Protein AF-A0A7S1RNV4-F1 (afdb_monomer_lite)

Secondary structure (DSSP, 8-state):
-EEE--SSPPPPPP----------------------------TTSBPPHHHHHHTS---TTSSSTTHHHHTTT--HHHHHHHHIIIIIIIIITT----SPEESSSS--TTSTT--EEEEE-TT-TTS--

pLDDT: mean 81.04, std 18.09, range [41.59, 97.75]

Foldseek 3Di:
DFKDWPPDAPDPPDPPPDDDDDDDDDDDDDPPPDDPPPPPDQQFFFDFLLCCVPPVPDDVPPDLLLVQPVVVVDDSVVSCVPRVCPRVVVPRNPRGDRDWAQSYPDPDCPDPRVTTMHDGHPPNPPGDD

Organism: Alexandrium catenella (NCBI:txid2925)

Sequence (129 aa):
PGVRYPTSVPRQPTPARVMAKSLAVAAMMLPLAGALRQVPTDPCTCVNWKQAYATKGARCGDGHEMFHETRKGRPRWMARIYLDYEFCTTFFHALDADFCVNLDHVNEPDAWYGGQWCYVSGECRSAPR

Structure (mmCIF, N/CA/C/O backbone):
data_AF-A0A7S1RNV4-F1
#
_entry.id   AF-A0A7S1RNV4-F1
#
loop_
_atom_site.group_PDB
_atom_site.id
_atom_site.type_symbol
_atom_site.label_atom_id
_atom_site.label_alt_id
_atom_site.label_comp_id
_atom_site.label_asym_id
_atom_site.label_entity_id
_atom_site.label_seq_id
_atom_site.pdbx_PDB_ins_code
_atom_site.Cartn_x
_atom_site.Cartn_y
_atom_site.Cartn_z
_atom_site.occupancy
_atom_site.B_iso_or_equiv
_atom_site.auth_seq_id
_atom_site.auth_comp_id
_atom_site.auth_asym_id
_atom_site.auth_atom_id
_atom_site.pdbx_PDB_model_num
ATOM 1 N N . PRO A 1 1 ? -5.347 -8.858 7.308 1.00 79.56 1 PRO A N 1
ATOM 2 C CA . PRO A 1 1 ? -6.266 -8.045 6.468 1.00 79.56 1 PRO A CA 1
ATOM 3 C C . PRO A 1 1 ? -6.352 -8.581 5.028 1.00 79.56 1 PRO A C 1
ATOM 5 O O . PRO A 1 1 ? -5.439 -9.276 4.601 1.00 79.56 1 PRO A O 1
ATOM 8 N N . GLY A 1 2 ? -7.451 -8.302 4.317 1.00 84.44 2 GLY A N 1
ATOM 9 C CA . GLY A 1 2 ? -7.592 -8.623 2.885 1.00 84.44 2 GLY A CA 1
ATOM 10 C C . GLY A 1 2 ? -7.216 -7.431 2.004 1.00 84.44 2 GLY A C 1
ATOM 11 O O . GLY A 1 2 ? -7.130 -6.312 2.509 1.00 84.44 2 GLY A O 1
ATOM 12 N N . VAL A 1 3 ? -7.025 -7.647 0.702 1.00 83.56 3 VAL A N 1
ATOM 13 C CA . VAL A 1 3 ? -6.756 -6.584 -0.286 1.00 83.56 3 VAL A CA 1
ATOM 14 C C . VAL A 1 3 ? -7.985 -6.405 -1.169 1.00 83.56 3 VAL A C 1
ATOM 16 O O . VAL A 1 3 ? -8.596 -7.389 -1.575 1.00 83.56 3 VAL A O 1
ATOM 19 N N . ARG A 1 4 ? -8.373 -5.165 -1.477 1.00 85.25 4 ARG A N 1
ATOM 20 C CA . ARG A 1 4 ? -9.505 -4.883 -2.373 1.00 85.25 4 ARG A CA 1
ATOM 21 C C . ARG A 1 4 ? -9.133 -3.858 -3.438 1.00 85.25 4 ARG A C 1
ATOM 23 O O . ARG A 1 4 ? -8.465 -2.868 -3.149 1.00 85.25 4 ARG A O 1
ATOM 30 N N . TYR A 1 5 ? -9.666 -4.077 -4.637 1.00 79.31 5 TYR A N 1
ATOM 31 C CA . TYR A 1 5 ? -9.729 -3.091 -5.712 1.00 79.31 5 TYR A CA 1
ATOM 32 C C . TYR A 1 5 ? -11.127 -2.456 -5.708 1.00 79.31 5 TYR A C 1
ATOM 34 O O . TYR A 1 5 ? -12.123 -3.190 -5.763 1.00 79.31 5 TYR A O 1
ATOM 42 N N . PRO A 1 6 ? -11.260 -1.125 -5.624 1.00 65.38 6 PRO A N 1
ATOM 43 C CA . PRO A 1 6 ? -12.538 -0.482 -5.850 1.00 65.38 6 PRO A CA 1
ATOM 44 C C . PRO A 1 6 ? -12.936 -0.699 -7.316 1.00 65.38 6 PRO A C 1
ATOM 46 O O . PRO A 1 6 ? -12.172 -0.417 -8.233 1.00 65.38 6 PRO A O 1
ATOM 49 N N . THR A 1 7 ? -14.155 -1.185 -7.545 1.00 58.62 7 THR A N 1
ATOM 50 C CA . THR A 1 7 ? -14.723 -1.388 -8.892 1.00 58.62 7 THR A CA 1
ATOM 51 C C . THR A 1 7 ? -15.056 -0.072 -9.609 1.00 58.62 7 THR A C 1
ATOM 53 O O . THR A 1 7 ? -15.452 -0.077 -10.768 1.00 58.62 7 THR A O 1
ATOM 56 N N . SER A 1 8 ? -14.895 1.060 -8.925 1.00 50.59 8 SER A N 1
ATOM 57 C CA . SER A 1 8 ? -15.031 2.413 -9.456 1.00 50.59 8 SER A CA 1
ATOM 58 C C . SER A 1 8 ? -14.389 3.380 -8.463 1.00 50.59 8 SER A C 1
ATOM 60 O O . SER A 1 8 ? -14.737 3.335 -7.281 1.00 50.59 8 SER A O 1
ATOM 62 N N . VAL A 1 9 ? -13.480 4.243 -8.921 1.00 46.84 9 VAL A N 1
ATOM 63 C CA . VAL A 1 9 ? -12.899 5.324 -8.107 1.00 46.84 9 VAL A CA 1
ATOM 64 C C . VAL A 1 9 ? -14.047 6.189 -7.567 1.00 46.84 9 VAL A C 1
ATOM 66 O O . VAL A 1 9 ? -14.769 6.789 -8.370 1.00 46.84 9 VAL A O 1
ATOM 69 N N . PRO A 1 10 ? -14.270 6.274 -6.242 1.00 45.34 10 PRO A N 1
ATOM 70 C CA . PRO A 1 10 ? -15.206 7.247 -5.705 1.00 45.34 10 PRO A CA 1
ATOM 71 C C . PRO A 1 10 ? -14.679 8.638 -6.068 1.00 45.34 10 PRO A C 1
ATOM 73 O O . PRO A 1 10 ? -13.558 8.988 -5.697 1.00 45.34 10 PRO A O 1
ATOM 76 N N . ARG A 1 11 ? -15.461 9.442 -6.804 1.00 42.81 11 ARG A N 1
ATOM 77 C CA . ARG A 1 11 ? -15.176 10.880 -6.941 1.00 42.81 11 ARG A CA 1
ATOM 78 C C . ARG A 1 11 ? -15.013 11.434 -5.531 1.00 42.81 11 ARG A C 1
ATOM 80 O O . ARG A 1 11 ? -15.961 11.371 -4.749 1.00 42.81 11 ARG A O 1
ATOM 87 N N . GLN A 1 12 ? -13.827 11.948 -5.210 1.00 41.59 12 GLN A N 1
ATOM 88 C CA . GLN A 1 12 ? -13.626 12.657 -3.955 1.00 41.59 12 GLN A CA 1
ATOM 89 C C . GLN A 1 12 ? -14.705 13.744 -3.837 1.00 41.59 12 GLN A C 1
ATOM 91 O O . GLN A 1 12 ? -14.933 14.473 -4.810 1.00 41.59 12 GLN A O 1
ATOM 96 N N . PRO A 1 13 ? -15.395 13.859 -2.691 1.00 42.59 13 PRO A N 1
ATOM 97 C CA . PRO A 1 13 ? -16.292 14.976 -2.470 1.00 42.59 13 PRO A CA 1
ATOM 98 C C . PRO A 1 13 ? -15.459 16.258 -2.533 1.00 42.59 13 PRO A C 1
ATOM 100 O O . PRO A 1 13 ? -14.507 16.435 -1.775 1.00 42.59 13 PRO A O 1
ATOM 103 N N . THR A 1 14 ? -15.797 17.153 -3.462 1.00 43.00 14 THR A N 1
ATOM 104 C CA . THR A 1 14 ? -15.256 18.514 -3.469 1.00 43.00 14 THR A CA 1
ATOM 105 C C . THR A 1 14 ? -15.484 19.123 -2.086 1.00 43.00 14 THR A C 1
ATOM 107 O O . THR A 1 14 ? -16.617 19.030 -1.598 1.00 43.00 14 THR A O 1
ATOM 110 N N . PRO A 1 15 ? -14.486 19.758 -1.444 1.00 45.53 15 PRO A N 1
ATOM 111 C CA . PRO A 1 15 ? -14.726 20.470 -0.200 1.00 45.53 15 PRO A CA 1
ATOM 112 C C . PRO A 1 15 ? -15.712 21.604 -0.488 1.00 45.53 15 PRO A C 1
ATOM 114 O O . PRO A 1 15 ? -15.360 22.634 -1.066 1.00 45.53 15 PRO A O 1
ATOM 117 N N . ALA A 1 16 ? -16.976 21.402 -0.121 1.00 46.88 16 ALA A N 1
ATOM 118 C CA . ALA A 1 16 ? -17.960 22.464 -0.118 1.00 46.88 16 ALA A CA 1
ATOM 119 C C . ALA A 1 16 ? -17.485 23.506 0.899 1.00 46.88 16 ALA A C 1
ATOM 121 O O . ALA A 1 16 ? -17.468 23.259 2.105 1.00 46.88 16 ALA A O 1
ATOM 122 N N . ARG A 1 17 ? -17.068 24.679 0.413 1.00 54.38 17 ARG A N 1
ATOM 123 C CA . ARG A 1 17 ? -16.916 25.876 1.245 1.00 54.38 17 ARG A CA 1
ATOM 124 C C . ARG A 1 17 ? -18.301 26.248 1.768 1.00 54.38 17 ARG A C 1
ATOM 126 O O . ARG A 1 17 ? -19.025 27.009 1.135 1.00 54.38 17 ARG A O 1
ATOM 133 N N . VAL A 1 18 ? -18.678 25.714 2.922 1.00 46.56 18 VAL A N 1
ATOM 134 C CA . VAL A 1 18 ? -19.846 26.201 3.651 1.00 46.56 18 VAL A CA 1
ATOM 135 C C . VAL A 1 18 ? -19.399 27.424 4.446 1.00 46.56 18 VAL A C 1
ATOM 137 O O . VAL A 1 18 ? -18.820 27.315 5.522 1.00 46.56 18 VAL A O 1
ATOM 140 N N . MET A 1 19 ? -19.632 28.614 3.889 1.00 58.84 19 MET A N 1
ATOM 141 C CA . MET A 1 19 ? -19.694 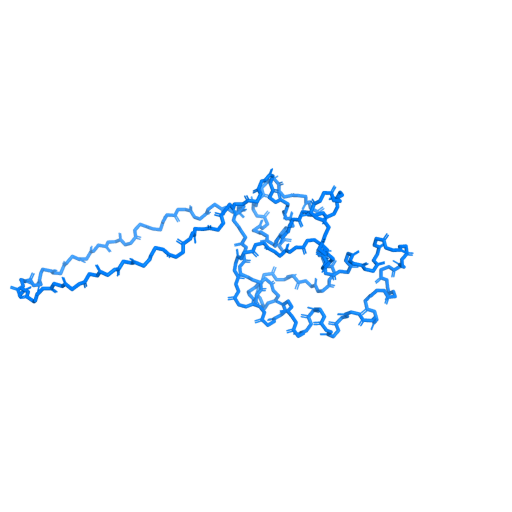29.831 4.693 1.00 58.84 19 MET A CA 1
ATOM 142 C C . MET A 1 19 ? -21.016 29.814 5.457 1.00 58.84 19 MET A C 1
ATOM 144 O O . MET A 1 19 ? -22.071 30.014 4.865 1.00 58.84 19 MET A O 1
ATOM 148 N N . ALA A 1 20 ? -20.962 29.614 6.769 1.00 44.78 20 ALA A N 1
ATOM 149 C CA . ALA A 1 20 ? -22.101 29.857 7.642 1.00 44.78 20 ALA A CA 1
ATOM 150 C C . ALA A 1 20 ? -21.664 30.790 8.774 1.00 44.78 20 ALA A C 1
ATOM 152 O O . ALA A 1 20 ? -21.123 30.369 9.791 1.00 44.78 20 ALA A O 1
ATOM 153 N N . LYS A 1 21 ? -21.886 32.091 8.571 1.00 50.06 21 LYS A N 1
ATOM 154 C CA . LYS A 1 21 ? -22.051 33.046 9.670 1.00 50.06 21 LYS A CA 1
ATOM 155 C C . LYS A 1 21 ? -23.482 32.870 10.173 1.00 50.06 21 LYS A C 1
ATOM 157 O O . LYS A 1 21 ? -24.384 33.067 9.365 1.00 50.06 21 LYS A O 1
ATOM 162 N N . SER A 1 22 ? -23.711 32.545 11.446 1.00 50.97 22 SER A N 1
ATOM 163 C CA . SER A 1 22 ? -24.973 32.870 12.136 1.00 50.97 22 SER A CA 1
ATOM 164 C C . SER A 1 22 ? -24.894 32.692 13.651 1.00 50.97 22 SER A C 1
ATOM 166 O O . SER A 1 22 ? -24.038 31.989 14.178 1.00 50.97 22 SER A O 1
ATOM 168 N N . LEU A 1 23 ? -25.785 33.446 14.290 1.00 52.62 23 LEU A N 1
ATOM 169 C CA . LEU A 1 23 ? -25.783 33.995 15.640 1.00 52.62 23 LEU A CA 1
ATOM 170 C C . LEU A 1 23 ? -26.071 32.975 16.750 1.00 52.62 23 LEU A C 1
ATOM 172 O O . LEU A 1 23 ? -26.774 31.988 16.553 1.00 52.62 23 LEU A O 1
ATOM 176 N N . ALA A 1 24 ? -25.551 33.279 17.940 1.00 50.34 24 ALA A N 1
ATOM 177 C CA . ALA A 1 24 ? -25.782 32.536 19.169 1.00 50.34 24 ALA A CA 1
ATOM 178 C C . ALA A 1 24 ? -27.256 32.605 19.607 1.00 50.34 24 ALA A C 1
ATOM 180 O O . ALA A 1 24 ? -27.809 33.692 19.768 1.00 50.34 24 ALA A O 1
ATOM 181 N N . VAL A 1 25 ? -27.854 31.442 19.875 1.00 53.34 25 VAL A N 1
ATOM 182 C CA . VAL A 1 25 ? -29.085 31.306 20.663 1.00 53.34 25 VAL A CA 1
ATOM 183 C C . VAL A 1 25 ? -28.824 30.241 21.724 1.00 53.34 25 VAL A C 1
ATOM 185 O O . VAL A 1 25 ? -28.556 29.085 21.404 1.00 53.34 25 VAL A O 1
ATOM 188 N N . ALA A 1 26 ? -28.850 30.650 22.992 1.00 55.19 26 ALA A N 1
ATOM 189 C CA . ALA A 1 26 ? -28.757 29.755 24.136 1.00 55.19 26 ALA A CA 1
ATOM 190 C C . ALA A 1 26 ? -30.080 28.988 24.291 1.00 55.19 26 ALA A C 1
ATOM 192 O O . ALA A 1 26 ? -31.129 29.601 24.486 1.00 55.19 26 ALA A O 1
ATOM 193 N N . ALA A 1 27 ? -30.034 27.657 24.211 1.00 53.19 27 ALA A N 1
ATOM 194 C CA . ALA A 1 27 ? -31.177 26.780 24.445 1.00 53.19 27 ALA A CA 1
ATOM 195 C C . ALA A 1 27 ? -30.764 25.598 25.338 1.00 53.19 27 ALA A C 1
ATOM 197 O O . ALA A 1 27 ? -29.668 25.057 25.213 1.00 53.19 27 ALA A O 1
ATOM 198 N N . MET A 1 28 ? -31.648 25.273 26.282 1.00 59.31 28 MET A N 1
ATOM 199 C CA . MET A 1 28 ? -31.474 24.385 27.435 1.00 59.31 28 MET A CA 1
ATOM 200 C C . MET A 1 28 ? -30.876 23.009 27.100 1.00 59.31 28 MET A C 1
ATOM 202 O O . MET A 1 28 ? -31.352 22.301 26.216 1.00 59.31 28 MET A O 1
ATOM 206 N N . MET A 1 29 ? -29.874 22.603 27.883 1.00 59.84 29 MET A N 1
ATOM 207 C CA . MET A 1 29 ? -29.264 21.272 27.837 1.00 59.84 29 MET A CA 1
ATOM 208 C C . MET A 1 29 ? -30.172 20.247 28.541 1.00 59.84 29 MET A C 1
ATOM 210 O O . MET A 1 29 ? -30.128 20.119 29.764 1.00 59.84 29 MET A O 1
ATOM 214 N N . LEU A 1 30 ? -30.979 19.493 27.786 1.00 55.88 30 LEU A N 1
ATOM 215 C CA . LEU A 1 30 ? -31.450 18.180 28.248 1.00 55.88 30 LEU A CA 1
ATOM 216 C C . LEU A 1 30 ? -30.317 17.155 28.057 1.00 55.88 30 LEU A C 1
ATOM 218 O O . LEU A 1 30 ? -29.708 17.141 26.983 1.00 55.88 30 LEU A O 1
ATOM 222 N N . PRO A 1 31 ? -30.047 16.255 29.023 1.00 52.25 31 PRO A N 1
ATOM 223 C CA . PRO A 1 31 ? -29.104 15.171 28.815 1.00 52.25 31 PRO A CA 1
ATOM 224 C C . PRO A 1 31 ? -29.773 14.118 27.924 1.00 52.25 31 PRO A C 1
ATOM 226 O O . PRO A 1 31 ? -30.411 13.184 28.409 1.00 52.25 31 PRO A O 1
ATOM 229 N N . LEU A 1 32 ? -29.647 14.255 26.601 1.00 59.84 32 LEU A N 1
ATOM 230 C CA . LEU A 1 32 ? -29.858 13.118 25.712 1.00 59.84 32 LEU A CA 1
ATOM 231 C C . LEU A 1 32 ? -28.720 12.127 25.976 1.00 59.84 32 LEU A C 1
ATOM 233 O O . LEU A 1 32 ? -27.652 12.206 25.373 1.00 59.84 32 LEU A O 1
ATOM 237 N N . ALA A 1 33 ? -28.960 11.165 26.865 1.00 62.19 33 ALA A N 1
ATOM 238 C CA . ALA A 1 33 ? -28.225 9.907 26.882 1.00 62.19 33 ALA A CA 1
ATOM 239 C C . ALA A 1 33 ? -28.616 9.108 25.624 1.00 62.19 33 ALA A C 1
ATOM 241 O O . ALA A 1 33 ? -29.347 8.122 25.675 1.00 62.19 33 ALA A O 1
ATOM 242 N N . GLY A 1 34 ? -28.201 9.602 24.457 1.00 58.81 34 GLY A N 1
ATOM 243 C CA . GLY A 1 34 ? -28.349 8.905 23.193 1.00 58.81 34 GLY A CA 1
ATOM 244 C C . GLY A 1 34 ? -27.349 7.762 23.159 1.00 58.81 34 GLY A C 1
ATOM 245 O O . GLY A 1 34 ? -26.149 7.997 23.031 1.00 58.81 34 GLY A O 1
ATOM 246 N N . ALA A 1 35 ? -27.831 6.526 23.272 1.00 65.56 35 ALA A N 1
ATOM 247 C CA . ALA A 1 35 ? -27.037 5.357 22.929 1.00 65.56 35 ALA A CA 1
ATOM 248 C C . ALA A 1 35 ? -26.561 5.525 21.479 1.00 65.56 35 ALA A C 1
ATOM 250 O O . ALA A 1 35 ? -27.373 5.519 20.550 1.00 65.56 35 ALA A O 1
ATOM 251 N N . LEU A 1 36 ? -25.256 5.730 21.289 1.00 67.12 36 LEU A N 1
ATOM 252 C CA . LEU A 1 36 ? -24.650 5.765 19.965 1.00 67.12 36 LEU A CA 1
ATOM 253 C C . LEU A 1 36 ? -24.937 4.416 19.299 1.00 67.12 36 LEU A C 1
ATOM 255 O O . LEU A 1 36 ? -24.336 3.399 19.645 1.00 67.12 36 LEU A O 1
ATOM 259 N N . ARG A 1 37 ? -25.885 4.391 18.357 1.00 57.41 37 ARG A N 1
ATOM 260 C CA . ARG A 1 37 ? -26.048 3.266 17.438 1.00 57.41 37 ARG A CA 1
ATOM 261 C C . ARG A 1 37 ? -24.741 3.159 16.661 1.00 57.41 37 ARG A C 1
ATOM 263 O O . ARG A 1 37 ? -24.466 4.004 15.813 1.00 57.41 37 ARG A O 1
ATOM 270 N N . GLN A 1 38 ? -23.936 2.144 16.964 1.00 58.62 38 GLN A N 1
ATOM 271 C CA . GLN A 1 38 ? -22.836 1.757 16.093 1.00 58.62 38 GLN A CA 1
ATOM 272 C C . GLN A 1 38 ? -23.462 1.331 14.768 1.00 58.62 38 GLN A C 1
ATOM 274 O O . GLN A 1 38 ? -24.090 0.277 14.677 1.00 58.62 38 GLN A O 1
ATOM 279 N N . VAL A 1 39 ? -23.374 2.199 13.761 1.00 61.56 39 VAL A N 1
ATOM 280 C CA . VAL A 1 39 ? -23.680 1.817 12.385 1.00 61.56 39 VAL A CA 1
ATOM 281 C C . VAL A 1 39 ? -22.718 0.677 12.055 1.00 61.56 39 VAL A C 1
ATOM 283 O O . VAL A 1 39 ? -21.512 0.883 12.211 1.00 61.56 39 VAL A O 1
ATOM 286 N N . PRO A 1 40 ? -23.206 -0.517 11.670 1.00 65.75 40 PRO A N 1
ATOM 287 C CA . PRO A 1 40 ? -22.327 -1.612 11.297 1.00 65.75 40 PRO A CA 1
ATOM 288 C C . PRO A 1 40 ? -21.400 -1.135 10.182 1.00 65.75 40 PRO A C 1
ATOM 290 O O . PRO A 1 40 ? -21.863 -0.779 9.097 1.00 65.75 40 PRO A O 1
ATOM 293 N N . THR A 1 41 ? -20.104 -1.062 10.468 1.00 78.31 41 THR A N 1
ATOM 294 C CA . THR A 1 41 ? -19.112 -0.676 9.470 1.00 78.31 41 THR A CA 1
ATOM 295 C C . THR A 1 41 ? -19.046 -1.791 8.435 1.00 78.31 41 THR A C 1
ATOM 297 O O . THR A 1 41 ? -18.832 -2.948 8.797 1.00 78.31 41 THR A O 1
ATOM 300 N N . ASP A 1 42 ? -19.261 -1.468 7.158 1.00 89.50 42 ASP A N 1
ATOM 301 C CA . ASP A 1 42 ? -19.113 -2.443 6.075 1.00 89.50 42 ASP A CA 1
ATOM 302 C C . ASP A 1 42 ? -17.686 -3.031 6.130 1.00 89.50 42 ASP A C 1
ATOM 304 O O . ASP A 1 42 ? -16.716 -2.277 6.031 1.00 89.50 42 ASP A O 1
ATOM 308 N N . PRO A 1 43 ?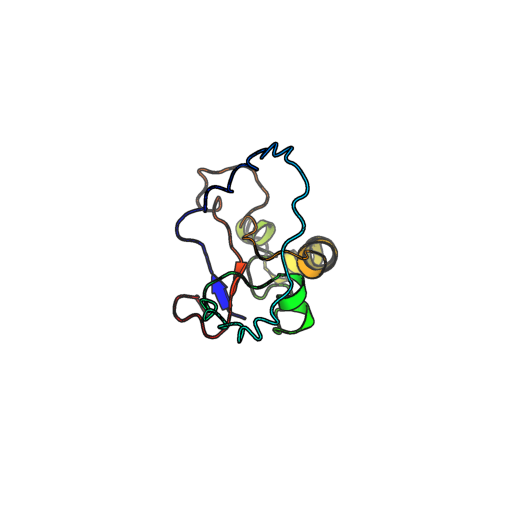 -17.511 -4.359 6.292 1.00 91.19 43 PRO A N 1
ATOM 309 C CA . PRO A 1 43 ? -16.186 -4.967 6.420 1.00 91.19 43 PRO A CA 1
ATOM 310 C C . PRO A 1 43 ? -15.302 -4.731 5.186 1.00 91.19 43 PRO A C 1
ATOM 312 O O . PRO A 1 43 ? -14.081 -4.890 5.262 1.00 91.19 43 PRO A O 1
ATOM 315 N N . CYS A 1 44 ? -15.905 -4.356 4.057 1.00 91.44 44 CYS A N 1
ATOM 316 C CA . CYS A 1 44 ? -15.237 -4.072 2.801 1.00 91.44 44 CYS A CA 1
ATOM 317 C C . CYS A 1 44 ? -14.854 -2.599 2.599 1.00 91.44 44 CYS A C 1
ATOM 319 O O . CYS A 1 44 ? -14.321 -2.268 1.531 1.00 91.44 44 CYS A O 1
ATOM 321 N N . THR A 1 45 ? -15.086 -1.723 3.582 1.00 92.25 45 THR A N 1
ATOM 322 C CA . THR A 1 45 ? -14.460 -0.395 3.597 1.00 92.25 45 THR A CA 1
ATOM 323 C C . THR A 1 45 ? -12.969 -0.523 3.869 1.00 92.25 45 THR A C 1
ATOM 325 O O . THR A 1 45 ? -12.534 -1.409 4.613 1.00 92.25 45 THR A O 1
ATOM 328 N N . CYS A 1 46 ? -12.192 0.376 3.276 1.00 95.06 46 CYS A N 1
ATOM 329 C CA . CYS A 1 46 ? -10.763 0.443 3.513 1.00 95.06 46 CYS A CA 1
ATOM 330 C C . CYS A 1 46 ? -10.475 0.619 5.005 1.00 95.06 46 CYS A C 1
ATOM 332 O O . CYS A 1 46 ? -11.100 1.425 5.692 1.00 95.06 46 CYS A O 1
ATOM 334 N N . VAL A 1 47 ? -9.528 -0.158 5.517 1.00 95.81 47 VAL A N 1
ATOM 335 C CA . VAL A 1 47 ? -9.002 0.067 6.858 1.00 95.81 47 VAL A CA 1
ATOM 336 C C . VAL A 1 47 ? -7.947 1.161 6.797 1.00 95.81 47 VAL A C 1
ATOM 338 O O . VAL A 1 47 ? -7.236 1.296 5.803 1.00 95.81 47 VAL A O 1
ATOM 341 N N . ASN A 1 48 ? -7.817 1.912 7.887 1.00 97.44 48 ASN A N 1
ATOM 342 C CA . ASN A 1 48 ? -6.739 2.876 8.028 1.00 97.44 48 ASN A CA 1
ATOM 343 C C . ASN A 1 48 ? -5.370 2.184 7.846 1.00 97.44 48 ASN A C 1
ATOM 345 O O . ASN A 1 48 ? -5.119 1.152 8.474 1.00 97.44 48 ASN A O 1
ATOM 349 N N . TRP A 1 49 ? -4.505 2.736 6.992 1.00 97.44 49 TRP A N 1
ATOM 350 C CA . TRP A 1 49 ? -3.216 2.145 6.610 1.00 97.44 49 TRP A CA 1
ATOM 351 C C . TRP A 1 49 ? -2.286 1.954 7.808 1.00 97.44 49 TRP A C 1
ATOM 353 O O . TRP A 1 49 ? -1.815 0.844 8.053 1.00 97.44 49 TRP A O 1
ATOM 363 N N . LYS A 1 50 ? -2.106 2.988 8.628 1.00 97.44 50 LYS A N 1
ATOM 364 C CA . LYS A 1 50 ? -1.323 2.912 9.867 1.00 97.44 50 LYS A CA 1
ATOM 365 C C . LYS A 1 50 ? -1.829 1.815 10.807 1.00 97.44 50 LYS A C 1
ATOM 367 O O . LYS A 1 50 ? -1.030 1.051 11.343 1.00 97.44 50 LYS A O 1
ATOM 372 N N . GLN A 1 51 ? -3.148 1.662 10.963 1.00 96.94 51 GLN A N 1
ATOM 373 C CA . GLN A 1 51 ? -3.725 0.543 11.723 1.00 96.94 51 GLN A CA 1
ATOM 374 C C . GLN A 1 51 ? -3.513 -0.812 11.037 1.00 96.94 51 GLN A C 1
ATOM 376 O O . GLN A 1 51 ? -3.314 -1.816 11.724 1.00 96.94 51 GLN A O 1
ATOM 381 N N . ALA A 1 52 ? -3.553 -0.863 9.702 1.00 96.62 52 ALA A N 1
ATOM 382 C CA . ALA A 1 52 ? -3.342 -2.090 8.942 1.00 96.62 52 ALA A CA 1
ATOM 383 C C . ALA A 1 52 ? -2.009 -2.748 9.324 1.00 96.62 52 ALA A C 1
ATOM 385 O O . ALA A 1 52 ? -1.995 -3.936 9.657 1.00 96.62 52 ALA A O 1
ATOM 386 N N . TYR A 1 53 ? -0.930 -1.959 9.365 1.00 96.50 53 TYR A N 1
ATOM 387 C CA . TYR A 1 53 ? 0.407 -2.425 9.745 1.00 96.50 53 TYR A CA 1
ATOM 388 C C . TYR A 1 53 ? 0.610 -2.536 11.258 1.00 96.50 53 TYR A C 1
ATOM 390 O O . TYR A 1 53 ? 1.247 -3.480 11.715 1.00 96.50 53 TYR A O 1
ATOM 398 N N . ALA A 1 54 ? 0.064 -1.609 12.054 1.00 96.62 54 ALA A N 1
ATOM 399 C CA . ALA A 1 54 ? 0.304 -1.599 13.498 1.00 96.62 54 ALA A CA 1
ATOM 400 C C . ALA A 1 54 ? -0.461 -2.694 14.255 1.00 96.62 54 ALA A C 1
ATOM 402 O O . ALA A 1 54 ? 0.068 -3.266 15.205 1.00 96.62 54 ALA A O 1
ATOM 403 N N . THR A 1 55 ? -1.715 -2.968 13.877 1.00 95.81 55 THR A N 1
ATOM 404 C CA . THR A 1 55 ? -2.612 -3.814 14.687 1.00 95.81 55 THR A CA 1
ATOM 405 C C . THR A 1 55 ? -3.355 -4.884 13.900 1.00 95.81 55 THR A C 1
ATOM 407 O O . THR A 1 55 ? -3.744 -5.891 14.488 1.00 95.81 55 THR A O 1
ATOM 410 N N . LYS A 1 56 ? -3.546 -4.727 12.582 1.00 93.81 56 LYS A N 1
ATOM 411 C CA . LYS A 1 56 ? -4.310 -5.694 11.763 1.00 93.81 56 LYS A CA 1
ATOM 412 C C . LYS A 1 56 ? -3.441 -6.697 10.999 1.00 93.81 56 LYS A C 1
ATOM 414 O O . LYS A 1 56 ? -3.969 -7.467 10.191 1.00 93.81 56 LYS A O 1
ATOM 419 N N . GLY A 1 57 ? -2.137 -6.702 11.269 1.00 94.19 57 GLY A N 1
ATOM 420 C CA . GLY A 1 57 ? -1.197 -7.716 10.798 1.00 94.19 57 GLY A CA 1
ATOM 421 C C . GLY A 1 57 ? -0.846 -7.639 9.314 1.00 94.19 57 GLY A C 1
ATOM 422 O O . GLY A 1 57 ? -0.410 -8.648 8.770 1.00 94.19 57 GLY A O 1
ATOM 423 N N . ALA A 1 58 ? -1.050 -6.497 8.650 1.00 95.81 58 ALA A N 1
ATOM 424 C CA . ALA A 1 58 ? -0.478 -6.282 7.324 1.00 95.81 58 ALA A CA 1
ATOM 425 C C . ALA A 1 58 ? 1.051 -6.242 7.423 1.00 95.81 58 ALA A C 1
ATOM 427 O O . ALA A 1 58 ? 1.609 -5.623 8.333 1.00 95.81 58 ALA A O 1
ATOM 428 N N . ARG A 1 59 ? 1.734 -6.879 6.478 1.00 95.19 59 ARG A N 1
ATOM 429 C CA . ARG A 1 59 ? 3.186 -6.811 6.323 1.00 95.19 59 ARG A CA 1
ATOM 430 C C . ARG A 1 59 ? 3.510 -6.222 4.963 1.00 95.19 59 ARG A C 1
ATOM 432 O O . ARG A 1 59 ? 2.776 -6.405 3.998 1.00 95.19 59 ARG A O 1
ATOM 439 N N . CYS A 1 60 ? 4.647 -5.541 4.884 1.00 93.44 60 CYS A N 1
ATOM 440 C CA . CYS A 1 60 ? 5.157 -5.025 3.623 1.00 93.44 60 CYS A CA 1
ATOM 441 C C . CYS A 1 60 ? 5.229 -6.134 2.562 1.00 93.44 60 CYS A C 1
ATOM 443 O O . CYS A 1 60 ? 5.902 -7.156 2.746 1.00 93.44 60 CYS A O 1
ATOM 445 N N . GLY A 1 61 ? 4.529 -5.905 1.454 1.00 92.12 61 GLY A N 1
ATOM 446 C CA . GLY A 1 61 ? 4.393 -6.833 0.346 1.00 92.12 61 GLY A CA 1
ATOM 447 C C . GLY A 1 61 ? 3.110 -7.660 0.390 1.00 92.12 61 GLY A C 1
ATOM 448 O O . GLY A 1 61 ? 2.759 -8.225 -0.638 1.00 92.12 61 GLY A O 1
ATOM 449 N N . ASP A 1 62 ? 2.387 -7.771 1.500 1.00 93.44 62 ASP A N 1
ATOM 450 C CA . ASP A 1 62 ? 1.139 -8.552 1.527 1.00 93.44 62 ASP A CA 1
ATOM 451 C C . ASP A 1 62 ? 0.108 -8.042 0.499 1.00 93.44 62 ASP A C 1
ATOM 453 O O . ASP A 1 62 ? -0.735 -8.817 0.052 1.00 93.44 62 ASP A O 1
ATOM 457 N N . GLY A 1 63 ? 0.216 -6.780 0.067 1.00 93.94 63 GLY A N 1
ATOM 458 C CA . GLY A 1 63 ? -0.573 -6.198 -1.011 1.00 93.94 63 GLY A CA 1
ATOM 459 C C . GLY A 1 63 ? 0.257 -5.771 -2.222 1.00 93.94 63 GLY A C 1
ATOM 460 O O . GLY A 1 63 ? 1.059 -6.532 -2.775 1.00 93.94 63 GLY A O 1
ATOM 461 N N . HIS A 1 64 ? 0.005 -4.543 -2.682 1.00 94.94 64 HIS A N 1
ATOM 462 C CA . HIS A 1 64 ? 0.576 -3.991 -3.914 1.00 94.94 64 HIS A CA 1
ATOM 463 C C . HIS A 1 64 ? 1.688 -2.971 -3.677 1.00 94.94 64 HIS A C 1
ATOM 465 O O . HIS A 1 64 ? 2.031 -2.216 -4.581 1.00 94.94 64 HIS A O 1
ATOM 471 N N . GLU A 1 65 ? 2.316 -2.976 -2.501 1.00 95.12 65 GLU A N 1
ATOM 472 C CA . GLU A 1 65 ? 3.398 -2.037 -2.180 1.00 95.12 65 GLU A CA 1
ATOM 473 C C . GLU A 1 65 ? 4.571 -2.142 -3.167 1.00 95.12 65 GLU A C 1
ATOM 475 O O . GLU A 1 65 ? 5.243 -1.157 -3.452 1.00 95.12 65 GLU A O 1
ATOM 480 N N . MET A 1 66 ? 4.791 -3.338 -3.723 1.00 94.38 66 MET A N 1
ATOM 481 C CA . MET A 1 66 ? 5.881 -3.636 -4.662 1.00 94.38 66 MET A CA 1
ATOM 482 C C . MET A 1 66 ? 5.459 -3.566 -6.132 1.00 94.38 66 MET A C 1
ATOM 484 O O . MET A 1 66 ? 6.273 -3.854 -7.013 1.00 94.38 66 MET A O 1
ATOM 488 N N . PHE A 1 67 ? 4.194 -3.234 -6.408 1.00 93.75 67 PHE A N 1
ATOM 489 C CA . PHE A 1 67 ? 3.601 -3.396 -7.733 1.00 93.75 67 PHE A CA 1
ATOM 490 C C . PHE A 1 67 ? 4.344 -2.607 -8.814 1.00 93.75 67 PHE A C 1
ATOM 492 O O . PHE A 1 67 ? 4.592 -3.138 -9.896 1.00 93.75 67 PHE A O 1
ATOM 499 N N . HIS A 1 68 ? 4.788 -1.390 -8.485 1.00 92.75 68 HIS A N 1
ATOM 500 C CA . HIS A 1 68 ? 5.521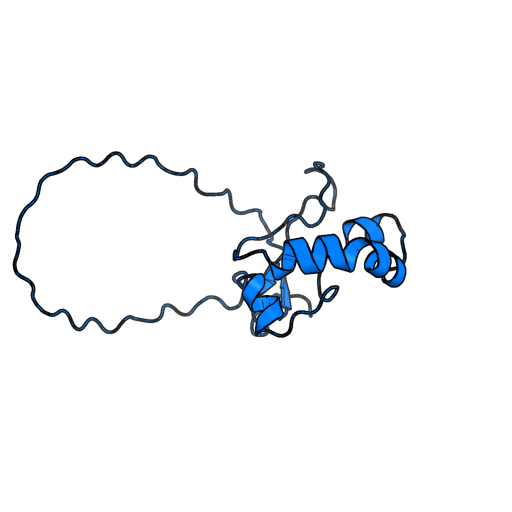 -0.523 -9.404 1.00 92.75 68 HIS A CA 1
ATOM 501 C C . HIS A 1 68 ? 6.773 -1.178 -10.006 1.00 92.75 68 HIS A C 1
ATOM 503 O O . HIS A 1 68 ? 7.065 -0.999 -11.189 1.00 92.75 68 HIS A O 1
ATOM 509 N N . GLU A 1 69 ? 7.503 -1.970 -9.221 1.00 93.81 69 GLU A N 1
ATOM 510 C CA . GLU A 1 69 ? 8.700 -2.663 -9.699 1.00 93.81 69 GLU A CA 1
ATOM 511 C C . GLU A 1 69 ? 8.374 -4.054 -10.242 1.00 93.81 69 GLU A C 1
ATOM 513 O O . GLU A 1 69 ? 8.945 -4.469 -11.255 1.00 93.81 69 GLU A O 1
ATOM 518 N N . THR A 1 70 ? 7.420 -4.772 -9.640 1.00 94.56 70 THR A N 1
ATOM 519 C CA . THR A 1 70 ? 7.070 -6.117 -10.115 1.00 94.56 70 THR A CA 1
ATOM 520 C C . THR A 1 70 ? 6.403 -6.098 -11.485 1.00 94.56 70 THR A C 1
ATOM 522 O O . THR A 1 70 ? 6.674 -6.986 -12.294 1.00 94.56 70 THR A O 1
ATOM 525 N N . ARG A 1 71 ? 5.619 -5.064 -11.821 1.00 93.25 71 ARG A N 1
ATOM 526 C CA . ARG A 1 71 ? 5.053 -4.922 -13.175 1.00 93.25 71 ARG A CA 1
ATOM 527 C C . ARG A 1 71 ? 6.116 -4.712 -14.255 1.00 93.25 71 ARG A C 1
ATOM 529 O O . ARG A 1 71 ? 5.874 -5.032 -15.412 1.00 93.25 71 ARG A O 1
ATOM 536 N N . LYS A 1 72 ? 7.294 -4.187 -13.893 1.00 93.25 72 LYS A N 1
ATOM 537 C CA . LYS A 1 72 ? 8.439 -4.004 -14.804 1.00 93.25 72 LYS A CA 1
ATOM 538 C C . LYS A 1 72 ? 9.234 -5.302 -14.991 1.00 93.25 72 LYS A C 1
ATOM 540 O O . LYS A 1 72 ? 10.334 -5.279 -15.535 1.00 93.25 72 LYS A O 1
ATOM 545 N N . GLY A 1 73 ? 8.717 -6.427 -14.495 1.00 95.00 73 GLY A N 1
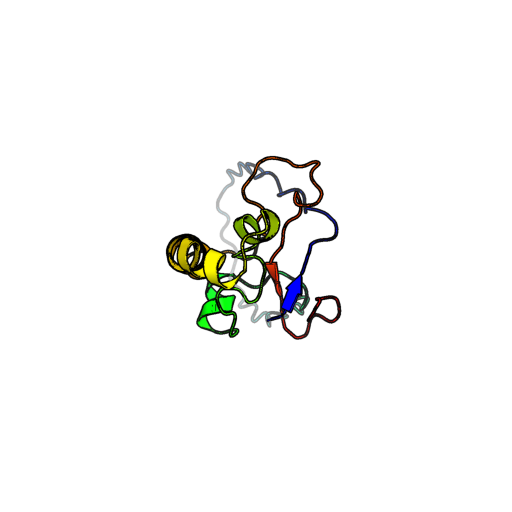ATOM 546 C CA . GLY A 1 73 ? 9.379 -7.726 -14.540 1.00 95.00 73 GLY A CA 1
ATOM 547 C C . GLY A 1 73 ? 10.439 -7.920 -13.459 1.00 95.00 73 GLY A C 1
ATOM 548 O O . GLY A 1 73 ? 11.142 -8.931 -13.488 1.00 95.00 73 GLY A O 1
ATOM 549 N N . ARG A 1 74 ? 10.578 -7.001 -12.487 1.00 95.75 74 ARG A N 1
ATOM 550 C CA . ARG A 1 74 ? 11.510 -7.231 -11.379 1.00 95.75 74 ARG A CA 1
ATOM 551 C C . ARG A 1 74 ? 10.952 -8.292 -10.436 1.00 95.75 74 ARG A C 1
ATOM 553 O O . ARG A 1 74 ? 9.784 -8.223 -10.046 1.00 95.75 74 ARG A O 1
ATOM 560 N N . PRO A 1 75 ? 11.774 -9.257 -10.003 1.00 95.25 75 PRO A N 1
ATOM 561 C CA . PRO A 1 75 ? 11.312 -10.239 -9.047 1.00 95.25 75 PRO A CA 1
ATOM 562 C C . PRO A 1 75 ? 11.012 -9.560 -7.706 1.00 95.25 75 PRO A C 1
ATOM 564 O O . PRO A 1 75 ? 11.701 -8.635 -7.276 1.00 95.25 75 PRO A O 1
ATOM 567 N N . ARG A 1 76 ? 9.981 -10.049 -7.016 1.00 92.31 76 ARG A N 1
ATOM 568 C CA . ARG A 1 76 ? 9.445 -9.434 -5.792 1.00 92.31 76 ARG A CA 1
ATOM 569 C C . ARG A 1 76 ? 10.476 -9.281 -4.668 1.00 92.31 76 ARG A C 1
ATOM 571 O O . ARG A 1 76 ? 10.432 -8.300 -3.935 1.00 92.31 76 ARG A O 1
ATOM 578 N N . TRP A 1 77 ? 11.421 -10.214 -4.549 1.00 93.69 77 TRP A N 1
ATOM 579 C CA . TRP A 1 77 ? 12.514 -10.114 -3.575 1.00 93.69 77 TRP A CA 1
ATOM 580 C C . TRP A 1 77 ? 13.432 -8.916 -3.859 1.00 93.69 77 TRP A C 1
ATOM 582 O O . TRP A 1 77 ? 13.873 -8.251 -2.929 1.00 93.69 77 TRP A O 1
ATOM 592 N N . MET A 1 78 ? 13.668 -8.606 -5.135 1.00 95.12 78 MET A N 1
ATOM 593 C CA . MET A 1 78 ? 14.485 -7.472 -5.556 1.00 95.12 78 MET A CA 1
ATOM 594 C C . MET A 1 78 ? 13.715 -6.162 -5.386 1.00 95.12 78 MET A C 1
ATOM 596 O O . MET A 1 78 ? 14.264 -5.210 -4.845 1.00 95.12 78 MET A O 1
ATOM 600 N N . ALA A 1 79 ? 12.433 -6.131 -5.770 1.00 94.50 79 ALA A N 1
ATOM 601 C CA . ALA A 1 79 ? 11.558 -4.983 -5.522 1.00 94.50 79 ALA A CA 1
ATOM 602 C C . ALA A 1 79 ? 11.535 -4.608 -4.033 1.00 94.50 79 ALA A C 1
ATOM 604 O O . ALA A 1 79 ? 11.679 -3.440 -3.689 1.00 94.50 79 ALA A O 1
ATOM 605 N N . ARG A 1 80 ? 11.459 -5.613 -3.151 1.00 92.50 80 ARG A N 1
ATOM 606 C CA . ARG A 1 80 ? 11.513 -5.403 -1.705 1.00 92.50 80 ARG A CA 1
ATOM 607 C C . ARG A 1 80 ? 12.823 -4.759 -1.259 1.00 92.50 80 ARG A C 1
ATOM 609 O O . ARG A 1 80 ? 12.776 -3.793 -0.519 1.00 92.50 80 ARG A O 1
ATOM 616 N N . ILE A 1 81 ? 13.977 -5.229 -1.731 1.00 91.69 81 ILE A N 1
ATOM 617 C CA . ILE A 1 81 ? 15.272 -4.630 -1.354 1.00 91.69 81 ILE A CA 1
ATOM 618 C C . ILE A 1 81 ? 15.317 -3.125 -1.664 1.00 91.69 81 ILE A C 1
ATOM 620 O O . ILE A 1 81 ? 15.848 -2.364 -0.862 1.00 91.69 81 ILE A O 1
ATOM 624 N N . TYR A 1 82 ? 14.747 -2.695 -2.793 1.00 88.31 82 TYR A N 1
ATOM 625 C CA . TYR A 1 82 ? 14.763 -1.285 -3.193 1.00 88.31 82 TYR A CA 1
ATOM 626 C C . TYR A 1 82 ? 13.662 -0.442 -2.539 1.00 88.31 82 TYR A C 1
ATOM 628 O O . TYR A 1 82 ? 13.908 0.711 -2.207 1.00 88.31 82 TYR A O 1
ATOM 636 N N . LEU A 1 83 ? 12.461 -0.997 -2.358 1.00 91.69 83 LEU A N 1
ATOM 637 C CA . LEU A 1 83 ? 11.280 -0.219 -1.975 1.00 91.69 83 LEU A CA 1
ATOM 638 C C . LEU A 1 83 ? 10.857 -0.368 -0.508 1.00 91.69 83 LEU A C 1
ATOM 640 O O . LEU A 1 83 ? 10.024 0.409 -0.053 1.00 91.69 83 LEU A O 1
ATOM 644 N N . ASP A 1 84 ? 11.380 -1.337 0.249 1.00 91.12 84 ASP A N 1
ATOM 645 C CA . ASP A 1 84 ? 10.902 -1.619 1.617 1.00 91.12 84 ASP A CA 1
ATOM 646 C C . ASP A 1 84 ? 11.017 -0.387 2.534 1.00 91.12 84 ASP A C 1
ATOM 648 O O . ASP A 1 84 ? 10.060 -0.028 3.223 1.00 91.12 84 ASP A O 1
ATOM 652 N N . TYR A 1 85 ? 12.130 0.347 2.475 1.00 92.69 85 TYR A N 1
ATOM 653 C CA . TYR A 1 85 ? 12.277 1.556 3.284 1.00 92.69 85 TYR A CA 1
ATOM 654 C C . TYR A 1 85 ? 11.348 2.691 2.819 1.00 92.69 85 TYR A C 1
ATOM 656 O O . TYR A 1 85 ? 10.524 3.172 3.597 1.00 92.69 85 TYR A O 1
ATOM 664 N N . GLU A 1 86 ? 11.435 3.102 1.552 1.00 91.38 86 GLU A N 1
ATOM 665 C CA . GLU A 1 86 ? 10.679 4.255 1.046 1.00 91.38 86 GLU A CA 1
ATOM 666 C C . GLU A 1 86 ? 9.167 3.992 1.044 1.00 91.38 86 GLU A C 1
ATOM 668 O O . GLU A 1 86 ? 8.388 4.755 1.618 1.00 91.38 86 GLU A O 1
ATOM 673 N N . PHE A 1 87 ? 8.727 2.881 0.459 1.00 91.88 87 PHE A N 1
ATOM 674 C CA . PHE A 1 87 ? 7.302 2.621 0.293 1.00 91.88 87 PHE A CA 1
ATOM 675 C C . PHE A 1 87 ? 6.695 2.077 1.576 1.00 91.88 87 PHE A C 1
ATOM 677 O O . PHE A 1 87 ? 5.682 2.596 2.034 1.00 91.88 87 PHE A O 1
ATOM 684 N N . CYS A 1 88 ? 7.289 1.059 2.194 1.00 91.56 88 CYS A N 1
ATOM 685 C CA . CYS A 1 88 ? 6.648 0.462 3.360 1.00 91.56 88 CYS A CA 1
ATOM 686 C C . CYS A 1 88 ? 6.854 1.311 4.612 1.00 91.56 88 CYS A C 1
ATOM 688 O O . CYS A 1 88 ? 5.875 1.715 5.236 1.00 91.56 88 CYS A O 1
ATOM 690 N N . THR A 1 89 ? 8.100 1.643 4.954 1.00 91.94 89 THR A N 1
ATOM 691 C CA . THR A 1 89 ? 8.385 2.341 6.218 1.00 91.94 89 THR A CA 1
ATOM 692 C C . THR A 1 89 ? 7.984 3.813 6.174 1.00 91.94 89 THR A C 1
ATOM 694 O O . THR A 1 89 ? 7.314 4.284 7.092 1.00 91.94 89 THR A O 1
ATOM 697 N N . THR A 1 90 ? 8.372 4.555 5.131 1.00 95.38 90 THR A N 1
ATOM 698 C CA . THR A 1 90 ? 8.149 6.012 5.124 1.00 95.38 90 THR A CA 1
ATOM 699 C C . THR A 1 90 ? 6.797 6.440 4.564 1.00 95.38 90 THR A C 1
ATOM 701 O O . THR A 1 90 ? 6.291 7.482 4.970 1.00 95.38 90 THR A O 1
ATOM 704 N N . PHE A 1 91 ? 6.181 5.639 3.688 1.00 95.88 91 PHE A N 1
ATOM 705 C CA . PHE A 1 91 ? 4.873 5.953 3.112 1.00 95.88 91 PHE A CA 1
ATOM 706 C C . PHE A 1 91 ? 3.742 5.164 3.784 1.00 95.88 91 PHE A C 1
ATOM 708 O O . PHE A 1 91 ? 2.957 5.739 4.534 1.00 95.88 91 PHE A O 1
ATOM 715 N N . PHE A 1 92 ? 3.664 3.849 3.581 1.00 96.44 92 PHE A N 1
ATOM 716 C CA . PHE A 1 92 ? 2.515 3.039 3.997 1.00 96.44 92 PHE A CA 1
ATOM 717 C C . PHE A 1 92 ? 2.337 2.928 5.517 1.00 96.44 92 PHE A C 1
ATOM 719 O O . PHE A 1 92 ? 1.215 3.035 6.009 1.00 96.44 92 PHE A O 1
ATOM 726 N N . HIS A 1 93 ? 3.419 2.757 6.278 1.00 95.88 93 HIS A N 1
ATOM 727 C CA . HIS A 1 93 ? 3.350 2.705 7.742 1.00 95.88 93 HIS A CA 1
ATOM 728 C C . HIS A 1 93 ? 3.023 4.075 8.360 1.00 95.88 93 HIS A C 1
ATOM 730 O O . HIS A 1 93 ? 2.436 4.139 9.442 1.00 95.88 93 HIS A O 1
ATOM 736 N N . ALA A 1 94 ? 3.406 5.168 7.692 1.00 96.62 94 ALA A N 1
ATOM 737 C CA . ALA A 1 94 ? 3.167 6.532 8.159 1.00 96.62 94 ALA A CA 1
ATOM 738 C C . ALA A 1 94 ? 1.789 7.077 7.748 1.00 96.62 94 ALA A C 1
ATOM 740 O O . ALA A 1 94 ? 1.289 8.011 8.379 1.00 96.62 94 ALA A O 1
ATOM 741 N N . LEU A 1 95 ? 1.176 6.508 6.706 1.00 97.31 95 LEU A N 1
ATOM 742 C CA . LEU A 1 95 ? -0.087 6.966 6.143 1.00 97.31 95 LEU A CA 1
ATOM 743 C C . LEU A 1 95 ? -1.241 6.755 7.134 1.00 97.31 95 LEU A C 1
ATOM 745 O O . LEU A 1 95 ? -1.734 5.648 7.334 1.00 97.31 95 LEU A O 1
ATOM 749 N N . ASP A 1 96 ? -1.700 7.839 7.755 1.00 97.75 96 ASP A N 1
ATOM 750 C CA . ASP A 1 96 ? -2.824 7.827 8.696 1.00 97.75 96 ASP A CA 1
ATOM 751 C C . ASP A 1 96 ? -4.137 8.169 7.980 1.00 97.75 96 ASP A C 1
ATOM 753 O O . ASP A 1 96 ? -4.757 9.207 8.205 1.00 97.75 96 ASP A O 1
ATOM 757 N N . ALA A 1 97 ? -4.513 7.316 7.030 1.00 95.44 97 ALA A N 1
ATOM 758 C CA . ALA A 1 97 ? -5.705 7.497 6.214 1.00 95.44 97 ALA A CA 1
ATOM 759 C C . ALA A 1 97 ? -6.358 6.158 5.873 1.00 95.44 97 ALA A C 1
ATOM 761 O O . ALA A 1 97 ? -5.720 5.113 5.955 1.00 95.44 97 ALA A O 1
ATOM 762 N N . ASP A 1 98 ? -7.623 6.194 5.473 1.00 95.94 98 ASP A N 1
ATOM 763 C CA . ASP A 1 98 ? -8.463 5.049 5.112 1.00 95.94 98 ASP A CA 1
ATOM 764 C C . ASP A 1 98 ? -8.945 5.116 3.651 1.00 95.94 98 ASP A C 1
ATOM 766 O O . ASP A 1 98 ? -9.948 4.512 3.294 1.00 95.94 98 ASP A O 1
ATOM 770 N N . PHE A 1 99 ? -8.244 5.839 2.774 1.00 95.00 99 PHE A N 1
ATOM 771 C CA . PHE A 1 99 ? -8.573 5.893 1.346 1.00 95.00 99 PHE A CA 1
ATOM 772 C C . PHE A 1 99 ? -7.737 4.909 0.513 1.00 95.00 99 PHE A C 1
ATOM 774 O O . PHE A 1 99 ? -6.681 4.434 0.939 1.00 95.00 99 PHE A O 1
ATOM 781 N N . CYS A 1 100 ? -8.195 4.622 -0.710 1.00 95.06 100 CYS A N 1
ATOM 782 C CA . CYS A 1 100 ? -7.446 3.813 -1.672 1.00 95.06 100 CYS A CA 1
ATOM 783 C C . CYS A 1 100 ? -6.242 4.580 -2.231 1.00 95.06 100 CYS A C 1
ATOM 785 O O . CYS A 1 100 ? -6.397 5.703 -2.710 1.00 95.06 100 CYS A O 1
ATOM 787 N N . VAL A 1 101 ? -5.064 3.960 -2.231 1.00 95.12 101 VAL A N 1
ATOM 788 C CA . VAL A 1 101 ? -3.883 4.505 -2.916 1.00 95.12 101 VAL A CA 1
ATOM 789 C C . VAL A 1 101 ? -3.835 3.988 -4.349 1.00 95.12 101 VAL A C 1
ATOM 791 O O . VAL A 1 101 ? -4.401 2.936 -4.648 1.00 95.12 101 VAL A O 1
ATOM 794 N N . ASN A 1 102 ? -3.147 4.694 -5.241 1.00 94.44 102 ASN A N 1
ATOM 795 C CA . ASN A 1 102 ? -2.967 4.212 -6.607 1.00 94.44 102 ASN A CA 1
ATOM 796 C C . ASN A 1 102 ? -2.185 2.891 -6.619 1.00 94.44 102 ASN A C 1
ATOM 798 O O . ASN A 1 102 ? -1.270 2.685 -5.821 1.00 94.44 102 ASN A O 1
ATOM 802 N N . LEU A 1 103 ? -2.570 1.993 -7.524 1.00 93.44 103 LEU A N 1
ATOM 803 C CA . LEU A 1 103 ? -1.896 0.714 -7.726 1.00 93.44 103 LEU A CA 1
ATOM 804 C C . LEU A 1 103 ? -0.480 0.926 -8.26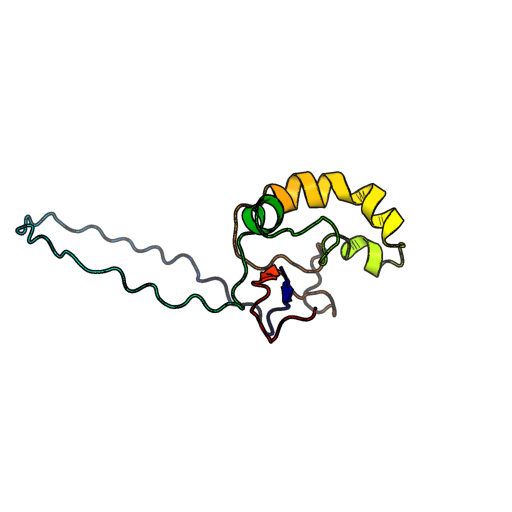4 1.00 93.44 103 LEU A C 1
ATOM 806 O O . LEU A 1 103 ? 0.456 0.265 -7.820 1.00 93.44 103 LEU A O 1
ATOM 810 N N . ASP A 1 104 ? -0.334 1.886 -9.176 1.00 92.56 104 ASP A N 1
ATOM 811 C CA . ASP A 1 104 ? 0.950 2.375 -9.651 1.00 92.56 104 ASP A CA 1
ATOM 812 C C . ASP A 1 104 ? 1.124 3.872 -9.397 1.00 92.56 104 ASP A C 1
ATOM 814 O O . ASP A 1 104 ? 0.159 4.630 -9.332 1.00 92.56 104 ASP A O 1
ATOM 818 N N . HIS A 1 105 ? 2.373 4.311 -9.265 1.00 86.50 105 HIS A N 1
ATOM 819 C CA . HIS A 1 105 ? 2.703 5.710 -8.998 1.00 86.50 105 HIS A CA 1
ATOM 820 C C . HIS A 1 105 ? 2.914 6.526 -10.285 1.00 86.50 105 HIS A C 1
ATOM 822 O O . HIS A 1 105 ? 3.181 7.725 -10.212 1.00 86.50 105 HIS A O 1
ATOM 828 N N . VAL A 1 106 ? 2.798 5.905 -11.466 1.00 87.00 106 VAL A N 1
ATOM 829 C CA . VAL A 1 106 ? 2.801 6.633 -12.743 1.00 87.00 106 VAL A CA 1
ATOM 830 C C . VAL A 1 106 ? 1.425 7.213 -13.058 1.00 87.00 106 VAL A C 1
ATOM 832 O O . VAL A 1 106 ? 0.390 6.599 -12.801 1.00 87.00 106 VAL A O 1
ATOM 835 N N . ASN A 1 107 ? 1.415 8.405 -13.649 1.00 84.69 107 ASN A N 1
ATOM 836 C CA . ASN A 1 107 ? 0.192 9.096 -14.039 1.00 84.69 107 ASN A CA 1
ATOM 837 C C . ASN A 1 107 ? -0.279 8.641 -15.431 1.00 84.69 107 ASN A C 1
ATOM 839 O O . ASN A 1 107 ? -0.158 9.378 -16.407 1.00 84.69 107 ASN A O 1
ATOM 843 N N . GLU A 1 108 ? -0.779 7.410 -15.515 1.00 87.75 108 GLU A N 1
ATOM 844 C CA . GLU A 1 108 ? -1.312 6.815 -16.747 1.00 87.75 108 GLU A CA 1
ATOM 845 C C . GLU A 1 108 ? -2.705 6.222 -16.474 1.00 87.75 108 GLU A C 1
ATOM 847 O O . GLU A 1 108 ? -2.840 5.016 -16.260 1.00 87.75 108 GLU A O 1
ATOM 852 N N . PRO A 1 109 ? -3.756 7.062 -16.420 1.00 77.56 109 PRO A N 1
ATOM 853 C CA . PRO A 1 109 ? -5.082 6.640 -15.965 1.00 77.56 109 PRO A CA 1
ATOM 854 C C . PRO A 1 109 ? -5.742 5.594 -16.875 1.00 77.56 109 PRO A C 1
ATOM 856 O O . PRO A 1 109 ? -6.530 4.787 -16.391 1.00 77.56 109 PRO A O 1
ATOM 859 N N . ASP A 1 110 ? -5.396 5.577 -18.164 1.00 87.31 110 ASP A N 1
ATOM 860 C CA . ASP A 1 110 ? -5.930 4.617 -19.140 1.00 87.31 110 ASP A CA 1
ATOM 861 C C . ASP A 1 110 ? -5.154 3.290 -19.165 1.00 87.31 110 ASP A C 1
ATOM 863 O O . ASP A 1 110 ? -5.539 2.345 -19.859 1.00 87.31 110 ASP A O 1
ATOM 867 N N . ALA A 1 111 ? -4.047 3.193 -18.422 1.00 88.44 111 ALA A N 1
ATOM 868 C CA . ALA A 1 111 ? -3.320 1.943 -18.302 1.00 88.44 111 ALA A CA 1
ATOM 869 C C . ALA A 1 111 ? -4.123 0.936 -17.470 1.00 88.44 111 ALA A C 1
ATOM 871 O O . ALA A 1 111 ? -4.844 1.287 -16.537 1.00 88.44 111 ALA A O 1
ATOM 872 N N . TRP A 1 112 ? -3.923 -0.357 -17.734 1.00 87.19 112 TRP A N 1
ATOM 873 C CA . TRP A 1 112 ? -4.559 -1.430 -16.958 1.00 87.19 112 TRP A CA 1
ATOM 874 C C . TRP A 1 112 ? -4.207 -1.384 -15.456 1.00 87.19 112 TRP A C 1
ATOM 876 O O . TRP A 1 112 ? -4.911 -1.972 -14.639 1.00 87.19 112 TRP A O 1
ATOM 886 N N . TYR A 1 113 ? -3.135 -0.670 -15.092 1.00 89.00 113 TYR A N 1
ATOM 887 C CA . TYR A 1 113 ? -2.701 -0.411 -13.719 1.00 89.00 113 TYR A CA 1
ATOM 888 C C . TYR A 1 113 ? -3.111 0.962 -13.161 1.00 89.00 113 TYR A C 1
ATOM 890 O O . TYR A 1 113 ? -2.670 1.327 -12.074 1.00 89.00 113 TYR A O 1
ATOM 898 N N . GLY A 1 114 ? -3.970 1.715 -13.852 1.00 88.25 114 GLY A N 1
ATOM 899 C CA . GLY A 1 114 ? -4.508 2.999 -13.380 1.00 88.25 114 GLY A CA 1
ATOM 900 C C . GLY A 1 114 ? -5.484 2.882 -12.198 1.00 88.25 114 GLY A C 1
ATOM 901 O O . GLY A 1 114 ? -6.065 3.875 -11.765 1.00 88.25 114 GLY A O 1
ATOM 902 N N . GLY A 1 115 ? -5.699 1.668 -11.681 1.00 90.31 115 GLY A N 1
ATOM 903 C CA . GLY A 1 115 ? -6.576 1.397 -10.549 1.00 90.31 115 GLY A CA 1
ATOM 904 C C . GLY A 1 115 ? -6.019 1.872 -9.206 1.00 90.31 115 GLY A C 1
ATOM 905 O O . GLY A 1 115 ? -4.895 2.358 -9.086 1.00 90.31 115 GLY A O 1
ATOM 906 N N . GLN A 1 116 ? -6.824 1.683 -8.165 1.00 93.56 116 GLN A N 1
ATOM 907 C CA . GLN A 1 116 ? -6.446 1.953 -6.780 1.00 93.56 116 GLN A CA 1
ATOM 908 C C . GLN A 1 116 ? -6.624 0.692 -5.929 1.00 93.56 116 GLN A C 1
ATOM 910 O O . GLN A 1 116 ? -7.260 -0.268 -6.361 1.00 93.56 116 GLN A O 1
ATOM 915 N N . TRP A 1 117 ? -6.069 0.674 -4.723 1.00 94.50 117 TRP A N 1
ATOM 916 C CA . TRP A 1 117 ? -6.221 -0.441 -3.793 1.00 94.50 117 TRP A CA 1
ATOM 917 C C . TRP A 1 117 ? -6.147 0.023 -2.338 1.00 94.50 117 TRP A C 1
ATOM 919 O O . TRP A 1 117 ? -5.628 1.098 -2.030 1.00 94.50 117 TRP A O 1
ATOM 929 N N . CYS A 1 118 ? -6.680 -0.798 -1.436 1.00 96.62 118 CYS A N 1
ATOM 930 C CA . CYS A 1 118 ? -6.511 -0.641 0.004 1.00 96.62 118 CYS A CA 1
ATOM 931 C C . CYS A 1 118 ? -6.622 -1.984 0.728 1.00 96.62 118 CYS A C 1
ATOM 933 O O . CYS A 1 118 ? -7.135 -2.968 0.182 1.00 96.62 118 CYS A O 1
ATOM 935 N N . TYR A 1 119 ? -6.178 -2.009 1.984 1.00 95.94 119 TYR A N 1
ATOM 936 C CA . TYR A 1 119 ? -6.506 -3.101 2.892 1.00 95.94 119 TYR A CA 1
ATOM 937 C C . TYR A 1 119 ? -7.959 -3.000 3.360 1.00 95.94 119 TYR A C 1
ATOM 939 O O . TYR A 1 119 ? -8.473 -1.909 3.585 1.00 95.94 119 TYR A O 1
ATOM 947 N N . VAL A 1 120 ? -8.603 -4.141 3.583 1.00 95.38 120 VAL A N 1
ATOM 948 C CA . VAL A 1 120 ? -9.959 -4.259 4.145 1.00 95.38 120 VAL A CA 1
ATOM 949 C C . VAL A 1 120 ? -9.984 -5.269 5.297 1.00 95.38 120 VAL A C 1
ATOM 951 O O . VAL A 1 120 ? -8.989 -5.958 5.569 1.00 95.38 120 VAL A O 1
ATOM 954 N N . SER A 1 121 ? -11.115 -5.366 6.004 1.00 93.56 121 SER A N 1
ATOM 955 C CA . SER A 1 121 ? -11.295 -6.401 7.029 1.00 93.56 121 SER A CA 1
ATOM 956 C C . SER A 1 121 ? -11.163 -7.797 6.415 1.00 93.56 121 SER A C 1
ATOM 958 O O . SER A 1 121 ? -11.602 -8.032 5.290 1.00 93.56 121 SER A O 1
ATOM 960 N N . GLY A 1 122 ? -10.617 -8.754 7.173 1.00 90.06 122 GLY A N 1
ATOM 961 C CA . GLY A 1 122 ? -10.620 -10.168 6.771 1.00 90.06 122 GLY A CA 1
ATOM 962 C C . GLY A 1 122 ? -12.033 -10.757 6.646 1.00 90.06 122 GLY A C 1
ATOM 963 O O . GLY A 1 122 ? -12.223 -11.793 6.019 1.00 90.06 122 GLY A O 1
ATOM 964 N N . GLU A 1 123 ? -13.033 -10.073 7.204 1.00 90.62 123 GLU A N 1
ATOM 965 C CA . GLU A 1 123 ? -14.452 -10.413 7.077 1.00 90.62 123 GLU A CA 1
ATOM 966 C C . GLU A 1 123 ? -15.054 -9.992 5.724 1.00 90.62 123 GLU A C 1
ATOM 968 O O . GLU A 1 123 ? -16.165 -10.408 5.384 1.00 90.62 123 GLU A O 1
ATOM 973 N N . CYS A 1 124 ? -14.338 -9.188 4.926 1.00 90.88 124 CYS A N 1
ATOM 974 C CA . CYS A 1 124 ? -14.793 -8.784 3.602 1.00 90.88 124 CYS A CA 1
ATOM 975 C C . CYS A 1 124 ? -14.764 -9.973 2.634 1.00 90.88 124 CYS A C 1
ATOM 977 O O . CYS A 1 124 ? -13.723 -10.344 2.095 1.00 90.88 124 CYS A O 1
ATOM 979 N N . ARG A 1 125 ? -15.935 -10.557 2.364 1.00 85.50 125 ARG A N 1
ATOM 980 C CA . ARG A 1 125 ? -16.063 -11.747 1.503 1.00 85.50 125 ARG A CA 1
ATOM 981 C C . ARG A 1 125 ? -15.732 -11.496 0.030 1.00 85.50 125 ARG A C 1
ATOM 983 O O . ARG A 1 125 ? -15.459 -12.451 -0.685 1.00 85.50 125 ARG A O 1
ATOM 990 N N . SER A 1 126 ? -15.771 -10.243 -0.424 1.00 75.88 126 SER A N 1
ATOM 991 C CA . SER A 1 126 ? -15.433 -9.866 -1.802 1.00 75.88 126 SER A CA 1
ATOM 992 C C . SER A 1 126 ? -13.951 -9.536 -2.005 1.00 75.88 126 SER 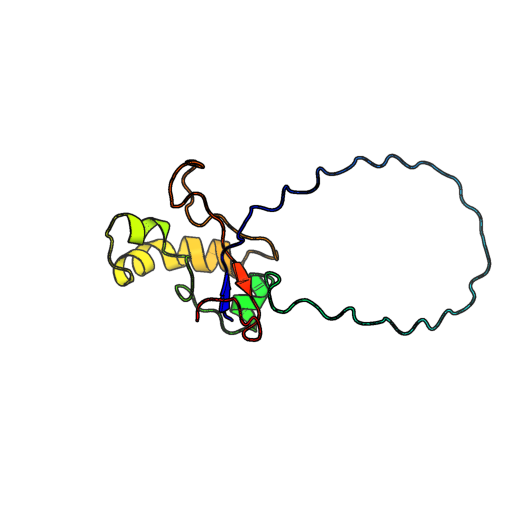A C 1
ATOM 994 O O . SER A 1 126 ? -13.567 -9.175 -3.114 1.00 75.88 126 SER A O 1
ATOM 996 N N . ALA A 1 127 ? -13.129 -9.586 -0.954 1.00 70.50 127 ALA A N 1
ATOM 997 C CA . ALA A 1 127 ? -11.694 -9.370 -1.076 1.00 70.50 127 ALA A CA 1
ATOM 998 C C . ALA A 1 127 ? -11.012 -10.648 -1.597 1.00 70.50 127 ALA A C 1
ATOM 1000 O O . ALA A 1 127 ? -11.231 -11.721 -1.021 1.00 70.50 127 ALA A O 1
ATOM 1001 N N . PRO A 1 128 ? -10.179 -10.566 -2.651 1.00 65.00 128 PRO A N 1
ATOM 1002 C CA . PRO A 1 128 ? -9.188 -11.597 -2.932 1.00 65.00 128 PRO A CA 1
ATOM 1003 C C . PRO A 1 128 ? -8.369 -11.904 -1.669 1.00 65.00 128 PRO A C 1
ATOM 1005 O O . PRO A 1 128 ? -7.961 -10.981 -0.957 1.00 65.00 128 PRO A O 1
ATOM 1008 N N . ARG A 1 129 ? -8.191 -13.196 -1.372 1.00 52.31 129 ARG A N 1
ATOM 1009 C CA . ARG A 1 129 ? -7.327 -13.661 -0.278 1.00 52.31 129 ARG A CA 1
ATOM 1010 C C . ARG A 1 129 ? -5.899 -13.831 -0.757 1.00 52.31 129 ARG A C 1
ATOM 1012 O O . ARG A 1 129 ? -5.739 -14.330 -1.893 1.00 52.31 129 ARG A O 1
#

Radius of gyration: 19.83 Å; chains: 1; bounding box: 47×48×48 Å